Protein AF-A0A447UG72-F1 (afdb_monomer)

pLDDT: mean 77.56, std 22.1, range [30.23, 97.81]

Mean predicted aligned error: 10.87 Å

Organism: Citrobacter koseri (NCBI:txid545)

Radius of gyration: 20.1 Å; Cα contacts (8 Å, |Δi|>4): 163; chains: 1; bounding box: 49×30×61 Å

Solvent-accessible surface area (backbone atoms only — not comparable to full-atom values): 9195 Å² total; per-residue (Å²): 114,90,74,76,94,45,60,68,64,44,68,76,69,64,64,51,38,68,58,55,50,54,50,39,46,76,72,62,34,42,78,54,83,86,54,90,84,49,70,79,33,53,40,29,37,40,93,93,48,91,43,43,44,28,41,28,40,80,62,47,90,66,48,45,72,76,60,85,64,72,46,71,46,97,87,33,28,41,22,70,42,96,87,52,83,80,56,49,82,40,51,88,44,66,76,51,81,92,30,51,63,62,35,51,50,52,52,55,56,53,53,77,69,50,66,65,59,89,78,86,88,80,79,100,64,89,79,79,53,38,37,49,76,50,83,49,76,69,84,72,74,85,83,79,133

Secondary structure (DSSP, 8-state):
---SS-HHHHHHH---HHHHHHHHHHTT-EEPPPPGGGTT-EEEE-TTSSSEEEEE-TTSTTTGGG----EE-TTSEEESSTT-S--EE-GGGSS-GGGHHHHHHHHHHHHHT--SS----SSS-----PPEEEEE---------

Structure (mmCIF, N/CA/C/O backbone):
data_AF-A0A447UG72-F1
#
_entry.id   AF-A0A447UG72-F1
#
loop_
_atom_site.group_PDB
_atom_site.id
_atom_site.type_symbol
_atom_site.label_atom_id
_atom_site.label_alt_id
_atom_site.label_comp_id
_atom_site.label_asym_id
_atom_site.label_entity_id
_atom_site.label_seq_id
_atom_site.pdbx_PDB_ins_code
_atom_site.Cartn_x
_atom_site.Cartn_y
_atom_site.Cartn_z
_atom_site.occupancy
_atom_site.B_iso_or_equiv
_atom_site.auth_seq_id
_atom_site.auth_comp_id
_atom_site.auth_asym_id
_atom_site.auth_atom_id
_atom_site.pdbx_PDB_model_num
ATOM 1 N N . MET A 1 1 ? 10.649 -10.337 1.669 1.00 54.25 1 MET A N 1
ATOM 2 C CA . MET A 1 1 ? 10.543 -9.881 3.068 1.00 54.25 1 MET A CA 1
ATOM 3 C C . MET A 1 1 ? 11.274 -10.903 3.909 1.00 54.25 1 MET A C 1
ATOM 5 O O . MET A 1 1 ? 11.114 -12.080 3.617 1.00 54.25 1 MET A O 1
ATOM 9 N N . GLU A 1 2 ? 12.139 -10.491 4.829 1.00 56.62 2 GLU A N 1
ATOM 10 C CA . GLU A 1 2 ? 12.673 -11.434 5.815 1.00 56.62 2 GLU A CA 1
ATOM 11 C C . GLU A 1 2 ? 11.548 -11.728 6.806 1.00 56.62 2 GLU A C 1
ATOM 13 O O . GLU A 1 2 ? 10.944 -10.805 7.348 1.00 56.62 2 GLU A O 1
ATOM 18 N N . THR A 1 3 ? 11.187 -12.996 6.947 1.00 57.16 3 THR A N 1
ATOM 19 C CA . THR A 1 3 ? 10.139 -13.444 7.862 1.00 57.16 3 THR A CA 1
ATOM 20 C C . THR A 1 3 ? 10.793 -14.376 8.873 1.00 57.16 3 THR A C 1
ATOM 22 O O . THR A 1 3 ? 10.945 -15.563 8.598 1.00 57.16 3 THR A O 1
ATOM 25 N N . GLY A 1 4 ? 11.226 -13.836 10.012 1.00 64.25 4 GLY A N 1
ATOM 26 C CA . GLY A 1 4 ? 11.819 -14.631 11.093 1.00 64.25 4 GLY A CA 1
ATOM 27 C C . GLY A 1 4 ? 13.219 -15.174 10.779 1.00 64.25 4 GLY A C 1
ATOM 28 O O . GLY A 1 4 ? 14.041 -14.470 10.204 1.00 64.25 4 GLY A O 1
ATOM 29 N N . GLU A 1 5 ? 13.483 -16.427 11.160 1.00 54.31 5 GLU A N 1
ATOM 30 C CA . GLU A 1 5 ? 14.820 -17.048 11.293 1.00 54.31 5 GLU A CA 1
ATOM 31 C C . GLU A 1 5 ? 15.572 -17.357 9.977 1.00 54.31 5 GLU A C 1
ATOM 33 O O . GLU A 1 5 ? 16.500 -18.159 9.940 1.00 54.31 5 GLU A O 1
ATOM 38 N N . GLY A 1 6 ? 15.191 -16.727 8.867 1.00 65.31 6 GLY A N 1
ATOM 39 C CA . GLY A 1 6 ? 15.728 -17.002 7.531 1.00 65.31 6 GLY A CA 1
ATOM 40 C C . GLY A 1 6 ? 16.869 -16.087 7.080 1.00 65.31 6 GLY A C 1
ATOM 41 O O . GLY A 1 6 ? 17.056 -15.942 5.870 1.00 65.31 6 GLY A O 1
ATOM 42 N N . SER A 1 7 ? 17.589 -15.435 7.996 1.00 71.25 7 SER A N 1
ATOM 43 C CA . SER A 1 7 ? 18.544 -14.358 7.683 1.00 71.25 7 SER A CA 1
ATOM 44 C C . SER A 1 7 ? 19.659 -14.791 6.727 1.00 71.25 7 SER A C 1
ATOM 46 O O . SER A 1 7 ? 19.972 -14.091 5.763 1.00 71.25 7 SER A O 1
ATOM 48 N N . GLU A 1 8 ? 20.206 -15.989 6.915 1.00 75.44 8 GLU A N 1
ATOM 49 C CA . GLU A 1 8 ? 21.294 -16.512 6.087 1.00 75.44 8 GLU A CA 1
ATOM 50 C C . GLU A 1 8 ? 20.832 -16.850 4.657 1.00 75.44 8 GLU A C 1
ATOM 52 O O . GLU A 1 8 ? 21.473 -16.479 3.669 1.00 75.44 8 GLU A O 1
ATOM 57 N N . LEU A 1 9 ? 19.667 -17.492 4.528 1.00 73.50 9 LEU A N 1
ATOM 58 C CA . LEU A 1 9 ? 19.044 -17.794 3.235 1.00 73.50 9 LEU A CA 1
ATOM 59 C C . LEU A 1 9 ? 18.613 -16.507 2.521 1.00 73.50 9 LEU A C 1
ATOM 61 O O . LEU A 1 9 ? 18.744 -16.376 1.300 1.00 73.50 9 LEU A O 1
ATOM 65 N N . PHE A 1 10 ? 18.145 -15.518 3.283 1.00 70.31 10 PHE A N 1
ATOM 66 C CA . PHE A 1 10 ? 17.844 -14.193 2.771 1.00 70.31 10 PHE A CA 1
ATOM 67 C C . PHE A 1 10 ? 19.095 -13.545 2.185 1.00 70.31 10 PHE A C 1
ATOM 69 O O . PHE A 1 10 ? 19.025 -13.100 1.042 1.00 70.31 10 PHE A O 1
ATOM 76 N N . GLN A 1 11 ? 20.210 -13.513 2.920 1.00 74.00 11 GLN A N 1
ATOM 77 C CA . GLN A 1 11 ? 21.455 -12.881 2.477 1.00 74.00 11 GLN A CA 1
ATOM 78 C C . GLN A 1 11 ? 22.020 -13.542 1.218 1.00 74.00 11 GLN A C 1
ATOM 80 O O . GLN A 1 11 ? 22.436 -12.839 0.301 1.00 74.00 11 GLN A O 1
ATOM 85 N N . ARG A 1 12 ? 21.971 -14.878 1.126 1.00 78.38 12 ARG A N 1
ATOM 86 C CA . ARG A 1 12 ? 22.483 -15.602 -0.048 1.00 78.38 12 ARG A CA 1
ATOM 87 C C . ARG A 1 12 ? 21.652 -15.412 -1.316 1.00 78.38 12 ARG A C 1
ATOM 89 O O . ARG A 1 12 ? 22.214 -15.422 -2.406 1.00 78.38 12 ARG A O 1
ATOM 96 N N . HIS A 1 13 ? 20.333 -15.258 -1.202 1.00 81.81 13 HIS A N 1
ATOM 97 C CA . HIS A 1 13 ? 19.429 -15.311 -2.363 1.00 81.81 13 HIS A CA 1
ATOM 98 C C . HIS A 1 13 ? 18.613 -14.027 -2.586 1.00 81.81 13 HIS A C 1
ATOM 100 O O . HIS A 1 13 ? 17.6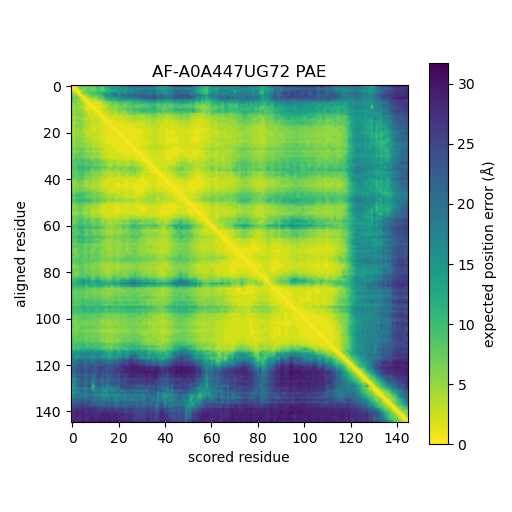95 -13.989 -3.407 1.00 81.81 13 HIS A O 1
ATOM 106 N N . HIS A 1 14 ? 18.882 -12.948 -1.846 1.00 81.94 14 HIS A N 1
ATOM 107 C CA . HIS A 1 14 ? 18.225 -11.659 -2.065 1.00 81.94 14 HIS A CA 1
ATOM 108 C C . HIS A 1 14 ? 18.786 -10.918 -3.272 1.00 81.94 14 HIS A C 1
ATOM 110 O O . HIS A 1 14 ? 19.944 -10.527 -3.287 1.00 81.94 14 HIS A O 1
ATOM 116 N N . ILE A 1 15 ? 17.898 -10.584 -4.210 1.00 84.69 15 ILE A N 1
ATOM 117 C CA . ILE A 1 15 ? 18.137 -9.545 -5.210 1.00 84.69 15 ILE A CA 1
ATOM 118 C C . ILE A 1 15 ? 17.245 -8.328 -4.927 1.00 84.69 15 ILE A C 1
ATOM 120 O O . ILE A 1 15 ? 16.027 -8.441 -4.749 1.00 84.69 15 ILE A O 1
ATOM 124 N N . SER A 1 16 ? 17.857 -7.144 -4.850 1.00 84.38 16 SER A N 1
ATOM 125 C CA . SER A 1 16 ? 17.131 -5.879 -4.710 1.00 84.38 16 SER A CA 1
ATOM 126 C C . SER A 1 16 ? 16.314 -5.570 -5.965 1.00 84.38 16 SER A C 1
ATOM 128 O O . SER A 1 16 ? 16.699 -5.887 -7.084 1.00 84.38 16 SER A O 1
ATOM 130 N N . GLY A 1 17 ? 15.190 -4.886 -5.796 1.00 87.00 17 GLY A N 1
ATOM 131 C CA . GLY A 1 17 ? 14.291 -4.556 -6.906 1.00 87.00 17 GLY A CA 1
ATOM 132 C C . GLY A 1 17 ? 14.812 -3.457 -7.778 1.00 87.00 17 GLY A C 1
ATOM 133 O O . GLY A 1 17 ? 14.505 -3.436 -8.958 1.00 87.00 17 GLY A O 1
ATOM 134 N N . VAL A 1 18 ? 15.696 -2.641 -7.217 1.00 88.25 18 VAL A N 1
ATOM 135 C CA . VAL A 1 18 ? 16.534 -1.727 -7.977 1.00 88.25 18 VAL A CA 1
ATOM 136 C C . VAL A 1 18 ? 17.380 -2.498 -8.991 1.00 88.25 18 VAL A C 1
ATOM 138 O O . VAL A 1 18 ? 17.382 -2.134 -10.156 1.00 88.25 18 VAL A O 1
ATOM 141 N N . VAL A 1 19 ? 17.999 -3.617 -8.593 1.00 91.56 19 VAL A N 1
ATOM 142 C CA . VAL A 1 19 ? 18.818 -4.435 -9.506 1.00 91.56 19 VAL A CA 1
ATOM 143 C C . VAL A 1 19 ? 17.962 -5.019 -10.630 1.00 91.56 19 VAL A C 1
ATOM 145 O O . VAL A 1 19 ? 18.339 -4.929 -11.793 1.00 91.56 19 VAL A O 1
ATOM 148 N N . LEU A 1 20 ? 16.783 -5.565 -10.307 1.00 93.56 20 LEU A N 1
ATOM 149 C CA . LEU A 1 20 ? 15.869 -6.104 -11.323 1.00 93.56 20 LEU A CA 1
ATOM 150 C C . LEU A 1 20 ? 15.321 -5.016 -12.251 1.00 93.56 20 LEU A C 1
ATOM 152 O O . LEU A 1 20 ? 15.251 -5.215 -13.457 1.00 93.56 20 LEU A O 1
ATOM 156 N N . ARG A 1 21 ? 14.962 -3.854 -11.706 1.00 93.81 21 ARG A N 1
ATOM 157 C CA . ARG A 1 21 ? 14.522 -2.694 -12.482 1.00 93.81 21 ARG A CA 1
ATOM 158 C C . ARG A 1 21 ? 15.599 -2.259 -13.472 1.00 93.81 21 ARG A C 1
ATOM 160 O O . ARG A 1 21 ? 15.301 -2.064 -14.644 1.00 93.81 21 ARG A O 1
ATOM 167 N N . ASP A 1 22 ? 16.834 -2.110 -13.006 1.00 95.06 22 ASP A N 1
ATOM 168 C CA . ASP A 1 22 ? 17.938 -1.631 -13.836 1.00 95.06 22 ASP A CA 1
ATOM 169 C C . ASP A 1 22 ? 18.300 -2.666 -14.921 1.00 95.06 22 ASP A C 1
ATOM 171 O O . ASP A 1 22 ? 18.625 -2.297 -16.049 1.00 95.06 22 ASP A O 1
ATOM 175 N N . GLU A 1 23 ? 18.160 -3.965 -14.624 1.00 95.94 23 GLU A N 1
ATOM 176 C CA . GLU A 1 23 ? 18.254 -5.048 -15.611 1.00 95.94 23 GLU A CA 1
ATOM 177 C C . GLU A 1 23 ? 17.177 -4.949 -16.695 1.00 95.94 23 GLU A C 1
ATOM 179 O O . GLU A 1 23 ? 17.505 -5.038 -17.878 1.00 95.94 23 GLU A O 1
ATOM 184 N N . LEU A 1 24 ? 15.912 -4.741 -16.313 1.00 96.06 24 LEU A N 1
ATOM 185 C CA . LEU A 1 24 ? 14.807 -4.583 -17.262 1.00 96.06 24 LEU A CA 1
ATOM 186 C C . LEU A 1 24 ? 15.071 -3.409 -18.209 1.00 96.06 24 LEU A C 1
ATOM 188 O O . LEU A 1 24 ? 15.014 -3.580 -19.427 1.00 96.06 24 LEU A O 1
ATOM 192 N N . LEU A 1 25 ? 15.441 -2.250 -17.657 1.00 96.62 25 LEU A N 1
ATOM 193 C CA . LEU A 1 25 ? 15.754 -1.054 -18.442 1.00 96.62 25 LEU A CA 1
ATOM 194 C C . LEU A 1 25 ? 16.896 -1.307 -19.436 1.00 96.62 25 LEU A C 1
ATOM 196 O O . LEU A 1 25 ? 16.785 -0.951 -20.606 1.00 96.62 25 LEU A O 1
ATOM 200 N N . ARG A 1 26 ? 17.975 -1.974 -19.006 1.00 97.44 26 ARG A N 1
ATOM 201 C CA . ARG A 1 26 ? 19.103 -2.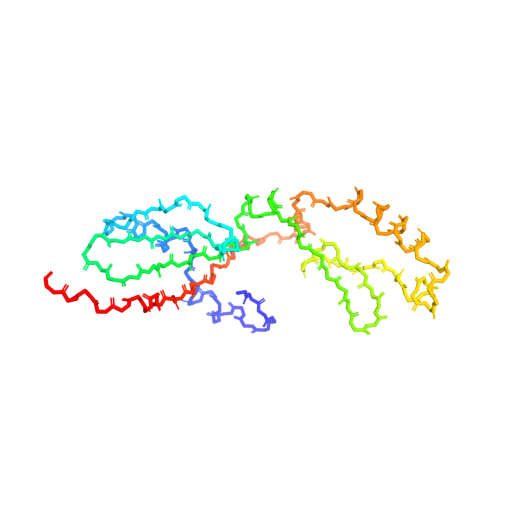300 -19.894 1.00 97.44 26 ARG A CA 1
ATOM 202 C C . ARG A 1 26 ? 18.712 -3.252 -21.023 1.00 97.44 26 ARG A C 1
ATOM 204 O O . ARG A 1 26 ? 19.299 -3.193 -22.097 1.00 97.44 26 ARG A O 1
ATOM 211 N N . ARG A 1 27 ? 17.742 -4.136 -20.782 1.00 96.38 27 ARG A N 1
ATOM 212 C CA . ARG A 1 27 ? 17.209 -5.070 -21.783 1.00 96.38 27 ARG A CA 1
ATOM 213 C C . ARG A 1 27 ? 16.146 -4.456 -22.696 1.00 96.38 27 ARG A C 1
ATOM 215 O O . ARG A 1 27 ? 15.543 -5.200 -23.452 1.00 96.38 27 ARG A O 1
ATOM 222 N N . GLY A 1 28 ? 15.908 -3.146 -22.629 1.00 96.62 28 GLY A N 1
ATOM 223 C CA . GLY A 1 28 ? 14.954 -2.459 -23.504 1.00 96.62 28 GLY A CA 1
ATOM 224 C C . GLY A 1 28 ? 13.516 -2.429 -22.985 1.00 96.62 28 GLY A C 1
ATOM 225 O O . GLY A 1 28 ? 12.623 -1.978 -23.699 1.00 96.62 28 GLY A O 1
ATOM 226 N N . TRP A 1 29 ? 13.261 -2.867 -21.746 1.00 97.81 29 TRP A N 1
ATOM 227 C CA . TRP A 1 29 ? 11.940 -2.699 -21.140 1.00 97.81 29 TRP A CA 1
ATOM 228 C C . TRP A 1 29 ? 11.713 -1.237 -20.769 1.00 97.81 29 TRP A C 1
ATOM 230 O O . TRP A 1 29 ? 12.601 -0.565 -20.242 1.00 97.81 29 TRP A O 1
ATOM 240 N N . VAL A 1 30 ? 10.492 -0.757 -20.982 1.00 96.75 30 VAL A N 1
ATOM 241 C CA . VAL A 1 30 ? 10.112 0.634 -20.734 1.00 96.75 30 VAL A CA 1
ATOM 242 C C . VAL A 1 30 ? 9.139 0.693 -19.570 1.00 96.75 30 VAL A C 1
ATOM 244 O O . VAL A 1 30 ? 8.180 -0.076 -19.500 1.00 96.75 30 VAL A O 1
ATOM 247 N N . ARG A 1 31 ? 9.388 1.620 -18.640 1.00 95.19 31 ARG A N 1
ATOM 248 C CA . ARG A 1 31 ? 8.482 1.87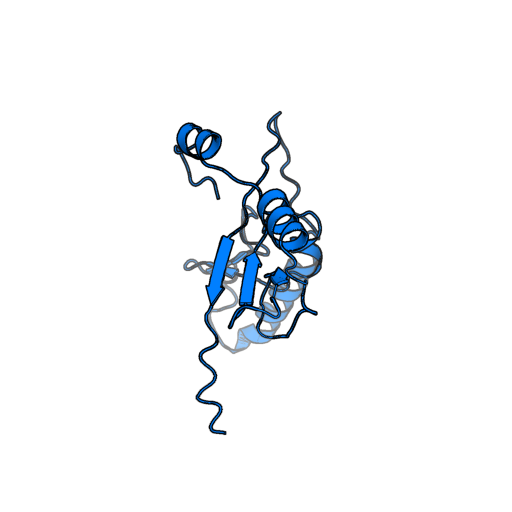2 -17.519 1.00 95.19 31 ARG A CA 1
ATOM 249 C C . ARG A 1 31 ? 7.207 2.545 -18.019 1.00 95.19 31 ARG A C 1
ATOM 251 O O . ARG A 1 31 ? 7.270 3.602 -18.642 1.00 95.19 31 ARG A O 1
ATOM 258 N N . GLN A 1 32 ? 6.071 1.967 -17.661 1.00 94.56 32 GLN A N 1
ATOM 259 C CA . GLN A 1 32 ? 4.752 2.493 -17.976 1.00 94.56 32 GLN A CA 1
ATOM 260 C C . GLN A 1 32 ? 4.304 3.576 -16.991 1.00 94.56 32 GLN A C 1
ATOM 262 O O . GLN A 1 32 ? 4.732 3.631 -15.830 1.00 94.56 32 GLN A O 1
ATOM 267 N N . ILE A 1 33 ? 3.404 4.442 -17.462 1.00 91.88 33 ILE A N 1
ATOM 268 C CA . ILE A 1 33 ? 2.677 5.370 -16.593 1.00 91.88 33 ILE A CA 1
ATOM 269 C C . ILE A 1 33 ? 1.706 4.552 -15.744 1.00 91.88 33 ILE A C 1
ATOM 271 O O . ILE A 1 33 ? 0.916 3.774 -16.274 1.00 91.88 33 ILE A O 1
ATOM 275 N N . ARG A 1 34 ? 1.761 4.766 -14.427 1.00 86.94 34 ARG A N 1
ATOM 276 C CA . ARG A 1 34 ? 0.946 4.041 -13.450 1.00 86.94 34 ARG A CA 1
ATOM 277 C C . ARG A 1 34 ? -0.545 4.208 -13.748 1.00 86.94 34 ARG A C 1
ATOM 279 O O . ARG A 1 34 ? -1.061 5.326 -13.719 1.00 86.94 34 ARG A O 1
ATOM 286 N N . GLN A 1 35 ? -1.227 3.090 -13.941 1.00 88.75 35 GLN A N 1
ATOM 287 C CA . GLN A 1 35 ? -2.673 2.989 -14.057 1.00 88.75 35 GLN A CA 1
ATOM 288 C C . GLN A 1 35 ? -3.317 2.722 -12.693 1.00 88.75 35 GLN A C 1
ATOM 290 O O . GLN A 1 35 ? -2.671 2.355 -11.706 1.00 88.75 35 GLN A O 1
ATOM 295 N N . ARG A 1 36 ? -4.639 2.897 -12.623 1.00 85.12 36 ARG A N 1
ATOM 296 C CA . ARG A 1 36 ? -5.416 2.684 -11.391 1.00 85.12 36 ARG A CA 1
ATOM 297 C C . ARG A 1 36 ? -5.354 1.232 -10.891 1.00 85.12 36 ARG A C 1
ATOM 299 O O . ARG A 1 36 ? -5.433 1.007 -9.684 1.00 85.12 36 ARG A O 1
ATOM 306 N N . SER A 1 37 ? -5.213 0.269 -11.800 1.00 86.88 37 SER A N 1
ATOM 307 C CA . SER A 1 37 ? -5.155 -1.174 -11.529 1.00 86.88 37 SER A CA 1
ATOM 308 C C . SER A 1 37 ? -3.811 -1.664 -10.986 1.00 86.88 37 SER A C 1
ATOM 310 O O . SER A 1 37 ? -3.764 -2.725 -10.374 1.00 86.88 37 SER A O 1
ATOM 312 N N . ASP A 1 38 ? -2.735 -0.893 -11.139 1.00 86.81 38 ASP A N 1
ATOM 313 C CA . ASP A 1 38 ? -1.361 -1.383 -10.921 1.00 86.81 38 ASP A CA 1
ATOM 314 C C . ASP A 1 38 ? -1.001 -1.552 -9.441 1.00 86.81 38 ASP A C 1
ATOM 316 O O . ASP A 1 38 ? 0.069 -2.050 -9.075 1.00 86.81 38 ASP A O 1
ATOM 320 N N . GLY A 1 39 ? -1.875 -1.085 -8.548 1.00 85.94 39 GLY A N 1
ATOM 321 C CA . GLY A 1 39 ? -1.587 -1.044 -7.126 1.00 85.94 39 GLY A CA 1
ATOM 322 C C . GLY A 1 39 ? -0.270 -0.292 -6.878 1.00 85.94 39 GLY A C 1
ATOM 323 O O . GLY A 1 39 ? -0.113 0.826 -7.376 1.00 85.94 39 GLY A O 1
ATOM 324 N N . PRO A 1 40 ? 0.657 -0.836 -6.071 1.00 87.12 40 PRO A N 1
ATOM 325 C CA . PRO A 1 40 ? 1.945 -0.206 -5.797 1.00 87.12 40 PRO A CA 1
ATOM 326 C C . PRO A 1 40 ? 3.075 -0.631 -6.757 1.00 87.12 40 PRO A C 1
ATOM 328 O O . PRO A 1 40 ? 4.235 -0.319 -6.488 1.00 87.12 40 PRO A O 1
ATOM 331 N N . ALA A 1 41 ? 2.781 -1.389 -7.817 1.00 91.19 41 ALA A N 1
ATOM 332 C CA . ALA A 1 41 ? 3.810 -1.877 -8.726 1.00 91.19 41 ALA A CA 1
ATOM 333 C C . ALA A 1 41 ? 4.365 -0.754 -9.618 1.00 91.19 41 ALA A C 1
ATOM 335 O O . ALA A 1 41 ? 3.646 0.149 -10.045 1.00 91.19 41 ALA A O 1
ATOM 336 N N . GLN A 1 42 ? 5.656 -0.832 -9.930 1.00 91.56 42 GLN A N 1
ATOM 337 C CA . GLN A 1 42 ? 6.226 -0.196 -11.112 1.00 91.56 42 GLN A CA 1
ATOM 338 C C . GLN A 1 42 ? 6.075 -1.181 -12.272 1.00 91.56 42 GLN A C 1
ATOM 340 O O . GLN A 1 42 ? 6.634 -2.276 -12.211 1.00 91.56 42 GLN A O 1
ATOM 345 N N . VAL A 1 43 ? 5.291 -0.810 -13.281 1.00 95.06 43 VAL A N 1
ATOM 346 C CA . VAL A 1 43 ? 4.954 -1.682 -14.411 1.00 95.06 43 VAL A CA 1
ATOM 347 C C . VAL A 1 43 ? 5.876 -1.394 -15.593 1.00 95.06 43 VAL A C 1
ATOM 349 O O . VAL A 1 43 ? 6.186 -0.235 -15.877 1.00 95.06 43 VAL A O 1
ATOM 352 N N . PHE A 1 44 ? 6.331 -2.452 -16.257 1.00 96.69 44 PHE A N 1
ATOM 353 C CA . PHE A 1 44 ? 7.214 -2.409 -17.416 1.00 96.69 44 PHE A CA 1
ATOM 354 C C . PHE A 1 44 ? 6.619 -3.218 -18.565 1.00 96.69 44 PHE A C 1
ATOM 356 O O . PHE A 1 44 ? 6.103 -4.311 -18.340 1.00 96.69 44 PHE A O 1
ATOM 363 N N . CYS A 1 45 ? 6.762 -2.719 -19.789 1.00 96.69 45 CYS A N 1
ATOM 364 C CA . CYS A 1 45 ? 6.427 -3.448 -21.012 1.00 96.69 45 CYS A CA 1
ATOM 365 C C . CYS A 1 45 ? 7.641 -3.519 -21.947 1.00 96.69 45 CYS A C 1
ATOM 367 O O . CYS A 1 45 ? 8.632 -2.808 -21.754 1.00 96.69 45 CYS A O 1
ATOM 369 N N . HIS A 1 46 ? 7.539 -4.325 -22.999 1.00 96.94 46 HIS A N 1
ATOM 370 C CA . HIS A 1 46 ? 8.558 -4.433 -24.035 1.00 96.94 46 HIS A CA 1
ATOM 371 C C . HIS A 1 46 ? 7.891 -4.595 -25.408 1.00 96.94 46 HIS A C 1
ATOM 373 O O . HIS A 1 46 ? 6.902 -5.318 -25.488 1.00 96.94 46 HIS A O 1
ATOM 379 N N . PRO A 1 47 ? 8.398 -3.965 -26.484 1.00 94.75 47 PRO A N 1
ATOM 380 C CA . PRO A 1 47 ? 7.788 -4.070 -27.814 1.00 94.75 47 PRO A CA 1
ATOM 381 C C . PRO A 1 47 ? 7.772 -5.506 -28.358 1.00 94.75 47 PRO A C 1
ATOM 383 O O . PRO A 1 47 ? 6.801 -5.910 -28.989 1.00 94.75 47 PRO A O 1
ATOM 386 N N . ASP A 1 48 ? 8.816 -6.283 -28.065 1.00 96.12 48 ASP A N 1
ATOM 387 C CA . ASP A 1 48 ? 8.971 -7.646 -28.596 1.00 96.12 48 ASP A CA 1
ATOM 388 C C . ASP A 1 48 ? 8.266 -8.737 -27.763 1.00 96.12 48 ASP A C 1
ATOM 390 O O . ASP A 1 48 ? 8.289 -9.906 -28.146 1.00 96.12 48 ASP A O 1
ATOM 394 N N . PHE A 1 49 ? 7.660 -8.400 -26.615 1.00 93.06 49 PHE A N 1
ATOM 395 C CA . PHE A 1 49 ? 7.036 -9.383 -25.720 1.00 93.06 49 PHE A CA 1
ATOM 396 C C . PHE A 1 49 ? 5.582 -9.029 -25.421 1.00 93.06 49 PHE A C 1
ATOM 398 O O . PHE A 1 49 ? 5.240 -7.879 -25.159 1.00 93.06 49 PHE A O 1
ATOM 405 N N . ALA A 1 50 ? 4.724 -10.046 -25.391 1.00 91.81 50 ALA A N 1
ATOM 406 C CA . ALA A 1 50 ? 3.366 -9.888 -24.898 1.00 91.81 50 ALA A CA 1
ATOM 407 C C . ALA A 1 50 ? 3.356 -9.849 -23.360 1.00 91.81 50 ALA A C 1
ATOM 409 O O . ALA A 1 50 ? 3.956 -10.704 -22.706 1.00 91.81 50 ALA A O 1
ATOM 410 N N . GLY A 1 51 ? 2.621 -8.892 -22.792 1.00 90.25 51 GLY A N 1
ATOM 411 C CA . GLY A 1 51 ? 2.403 -8.772 -21.350 1.00 90.25 51 GLY A CA 1
ATOM 412 C C . GLY A 1 51 ? 3.292 -7.741 -20.655 1.00 90.25 51 GLY A C 1
ATOM 413 O O . GLY A 1 51 ? 4.001 -6.955 -21.284 1.00 90.25 51 GLY A O 1
ATOM 414 N N . GLU A 1 52 ? 3.207 -7.731 -19.325 1.00 94.69 52 GLU A N 1
ATOM 415 C CA . GLU A 1 52 ? 3.824 -6.715 -18.476 1.00 94.69 52 GLU A CA 1
ATOM 416 C C . GLU A 1 52 ? 4.518 -7.341 -17.263 1.00 94.69 52 GLU A C 1
ATOM 418 O O . GLU A 1 52 ? 4.126 -8.394 -16.751 1.00 94.69 52 GLU A O 1
ATOM 423 N N . ILE A 1 53 ? 5.547 -6.656 -16.765 1.00 94.88 53 ILE A N 1
ATOM 424 C CA . ILE A 1 53 ? 6.243 -7.016 -15.528 1.00 94.88 53 ILE A CA 1
ATOM 425 C C . ILE A 1 53 ? 5.962 -5.952 -14.473 1.00 94.88 53 ILE A C 1
ATOM 427 O O . ILE A 1 53 ? 6.331 -4.791 -14.640 1.00 94.88 53 ILE A O 1
ATOM 431 N N . GLY A 1 54 ? 5.356 -6.356 -13.354 1.00 93.81 54 GLY A N 1
ATOM 432 C CA . GLY A 1 54 ? 5.125 -5.494 -12.198 1.00 93.81 54 GLY A CA 1
ATOM 433 C C . GLY A 1 54 ? 6.154 -5.726 -11.091 1.00 93.81 54 GLY A C 1
ATOM 434 O O . GLY A 1 54 ? 6.217 -6.811 -10.510 1.00 93.81 54 GLY A O 1
ATOM 435 N N . LEU A 1 55 ? 6.929 -4.694 -10.745 1.00 93.06 55 LEU A N 1
ATOM 436 C CA . LEU A 1 55 ? 7.852 -4.699 -9.605 1.00 93.06 55 LEU A CA 1
ATOM 437 C C . LEU A 1 55 ? 7.252 -3.946 -8.410 1.00 93.06 55 LEU A C 1
ATOM 439 O O . LEU A 1 55 ? 7.132 -2.724 -8.432 1.00 93.06 55 LEU A O 1
ATOM 443 N N . ILE A 1 56 ? 6.921 -4.649 -7.328 1.00 89.69 56 ILE A N 1
ATOM 444 C CA . ILE A 1 56 ? 6.409 -4.052 -6.084 1.00 89.69 56 ILE A CA 1
ATOM 445 C C . ILE A 1 56 ? 7.563 -3.891 -5.101 1.00 89.69 56 ILE A C 1
ATOM 447 O O . ILE A 1 56 ? 7.977 -4.888 -4.534 1.00 89.69 56 ILE A O 1
ATOM 451 N N . MET A 1 57 ? 8.063 -2.677 -4.852 1.00 86.50 57 MET A N 1
ATOM 452 C CA . MET A 1 57 ? 9.231 -2.409 -3.987 1.00 86.50 57 MET A CA 1
ATOM 453 C C . MET A 1 57 ? 8.843 -1.740 -2.650 1.00 86.50 57 MET A C 1
ATOM 455 O O . MET A 1 57 ? 8.982 -0.526 -2.516 1.00 86.50 57 MET A O 1
ATOM 459 N N . PRO A 1 58 ? 8.387 -2.497 -1.630 1.00 76.81 58 PRO A N 1
ATOM 460 C CA . PRO A 1 58 ? 7.806 -1.947 -0.397 1.00 76.81 58 PRO A CA 1
ATOM 461 C C . PRO A 1 58 ? 8.758 -1.140 0.497 1.00 76.81 58 PRO A C 1
ATOM 463 O O . PRO A 1 58 ? 8.303 -0.500 1.440 1.00 76.81 58 PRO A O 1
ATOM 466 N N . TYR A 1 59 ? 10.059 -1.151 0.208 1.00 73.06 59 TYR A N 1
ATOM 467 C CA . TYR A 1 59 ? 11.092 -0.477 1.002 1.00 73.06 59 TYR A CA 1
ATOM 468 C C . TYR A 1 59 ? 11.784 0.663 0.251 1.00 73.06 59 TYR A C 1
ATOM 470 O O . TYR A 1 59 ? 12.751 1.244 0.744 1.00 73.06 59 TYR A O 1
ATOM 478 N N . GLU A 1 60 ? 11.304 1.004 -0.946 1.00 74.50 60 GLU A N 1
ATOM 479 C CA . GLU A 1 60 ? 11.722 2.232 -1.609 1.00 74.50 60 GLU A CA 1
ATOM 480 C C . GLU A 1 60 ? 11.232 3.440 -0.794 1.00 74.50 60 GLU A C 1
ATOM 482 O O . GLU A 1 60 ? 10.098 3.460 -0.312 1.00 74.50 60 GLU A O 1
ATOM 487 N N . LYS A 1 61 ? 12.070 4.477 -0.662 1.00 68.56 61 LYS A N 1
ATOM 488 C CA . LYS A 1 61 ? 11.753 5.682 0.130 1.00 68.56 61 LYS A CA 1
ATOM 489 C C . LYS A 1 61 ? 10.421 6.335 -0.267 1.00 68.56 61 LYS A C 1
ATOM 491 O O . LYS A 1 61 ? 9.762 6.944 0.566 1.00 68.56 61 LYS A O 1
ATOM 496 N N . THR A 1 62 ? 10.024 6.199 -1.528 1.00 72.94 62 THR A N 1
ATOM 497 C CA . THR A 1 62 ? 8.821 6.804 -2.111 1.00 72.94 62 THR A CA 1
ATOM 498 C C . THR A 1 62 ? 7.580 5.912 -2.022 1.00 72.94 62 THR A C 1
ATOM 500 O O . THR A 1 62 ? 6.477 6.396 -2.269 1.00 72.94 62 THR A O 1
ATOM 503 N N . PHE A 1 63 ? 7.714 4.638 -1.626 1.00 78.69 63 PHE A N 1
ATOM 504 C CA . PHE A 1 63 ? 6.594 3.690 -1.577 1.00 78.69 63 PHE A CA 1
ATOM 505 C C . PHE A 1 63 ? 5.468 4.181 -0.658 1.00 78.69 63 PHE A C 1
ATOM 507 O O . PHE A 1 63 ? 4.290 4.153 -1.021 1.00 78.69 63 PHE A O 1
ATOM 514 N N . CYS A 1 64 ? 5.832 4.683 0.526 1.00 80.69 64 CYS A N 1
ATOM 515 C CA . CYS A 1 64 ? 4.864 5.139 1.522 1.00 80.69 64 CYS A CA 1
ATOM 516 C C . CYS A 1 64 ? 4.191 6.470 1.146 1.00 80.69 64 CYS A C 1
ATOM 518 O O . CYS A 1 64 ? 3.067 6.709 1.581 1.00 80.69 64 CYS A O 1
ATOM 520 N N . ALA A 1 65 ? 4.811 7.293 0.290 1.00 80.12 65 ALA A N 1
ATOM 521 C CA . ALA A 1 65 ? 4.324 8.636 -0.041 1.00 80.12 65 ALA A CA 1
ATOM 522 C C . ALA A 1 65 ? 2.943 8.638 -0.720 1.00 80.12 65 ALA A C 1
ATOM 524 O O . ALA A 1 65 ? 2.183 9.587 -0.569 1.00 80.12 65 ALA A O 1
ATOM 525 N N . SER A 1 66 ? 2.599 7.562 -1.439 1.00 78.44 66 SER A N 1
ATOM 526 C CA . SER A 1 66 ? 1.274 7.384 -2.056 1.00 78.44 66 SER A CA 1
ATOM 527 C C . SER A 1 66 ? 0.425 6.297 -1.380 1.00 78.44 66 SER A C 1
ATOM 529 O O . SER A 1 66 ? -0.572 5.843 -1.942 1.00 78.44 66 SER A O 1
ATOM 531 N N . CYS A 1 67 ? 0.814 5.839 -0.184 1.00 84.12 67 CYS A N 1
ATOM 532 C CA . CYS A 1 67 ? 0.131 4.747 0.502 1.00 84.12 67 CYS A CA 1
ATOM 533 C C . CYS A 1 67 ? -1.185 5.213 1.142 1.00 84.12 67 CYS A C 1
ATOM 535 O O . CYS A 1 67 ? -1.201 5.921 2.147 1.00 84.12 67 CYS A O 1
ATOM 537 N N . ASN A 1 68 ? -2.298 4.715 0.610 1.00 85.75 68 ASN A N 1
ATOM 538 C CA . ASN A 1 68 ? -3.657 4.965 1.096 1.00 85.75 68 ASN A CA 1
ATOM 539 C C . ASN A 1 68 ? -4.283 3.745 1.799 1.00 85.75 68 ASN A C 1
ATOM 541 O O . ASN A 1 68 ? -5.499 3.667 1.950 1.00 85.75 68 ASN A O 1
ATOM 545 N N . ARG A 1 69 ? -3.466 2.768 2.216 1.00 88.19 69 ARG A N 1
ATOM 546 C CA . ARG A 1 69 ? -3.946 1.536 2.858 1.00 88.19 69 ARG A CA 1
ATOM 547 C C . ARG A 1 69 ? -4.005 1.685 4.376 1.00 88.19 69 ARG A C 1
ATOM 549 O O . ARG A 1 6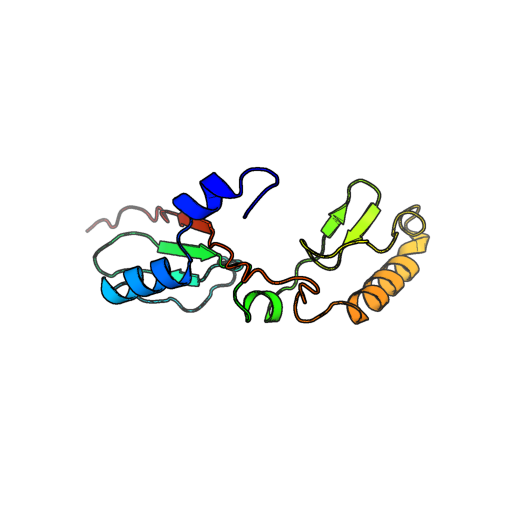9 ? -3.069 2.201 4.990 1.00 88.19 69 ARG A O 1
ATOM 556 N N . LEU A 1 70 ? -5.091 1.184 4.954 1.00 91.31 70 LEU A N 1
ATOM 557 C CA . LEU A 1 70 ? -5.302 0.965 6.386 1.00 91.31 70 LEU A CA 1
ATOM 558 C C . LEU A 1 70 ? -5.688 -0.502 6.583 1.00 91.31 70 LEU A C 1
ATOM 560 O O . LEU A 1 70 ? -6.232 -1.122 5.667 1.00 91.31 70 LEU A O 1
ATOM 564 N N . ARG A 1 71 ? -5.405 -1.066 7.758 1.00 92.69 71 ARG A N 1
ATOM 565 C CA . ARG A 1 71 ? -5.775 -2.448 8.086 1.00 92.69 71 ARG A CA 1
ATOM 566 C C . ARG A 1 71 ? -6.506 -2.485 9.415 1.00 92.69 71 ARG A C 1
ATOM 568 O O . ARG A 1 71 ? -6.052 -1.864 10.366 1.00 92.69 71 ARG A O 1
ATOM 575 N N . VAL A 1 72 ? -7.573 -3.267 9.501 1.00 94.12 72 VAL A N 1
ATOM 576 C CA . VAL A 1 72 ? -8.183 -3.643 10.781 1.00 94.12 72 VAL A CA 1
ATOM 577 C C . VAL A 1 72 ? -7.795 -5.089 11.074 1.00 94.12 72 VAL A C 1
ATOM 579 O O . VAL A 1 72 ? -7.899 -5.946 10.198 1.00 94.12 72 VAL A O 1
ATOM 582 N N . SER A 1 73 ? -7.253 -5.354 12.260 1.00 93.06 73 SER A N 1
ATOM 583 C CA . SER A 1 73 ? -6.948 -6.721 12.697 1.00 93.06 73 SER A CA 1
ATOM 584 C C . SER A 1 73 ? -8.212 -7.464 13.130 1.00 93.06 73 SER A C 1
ATOM 586 O O . SER A 1 73 ? -9.229 -6.850 13.441 1.00 93.06 73 SER A O 1
ATOM 588 N N . SER A 1 74 ? -8.136 -8.794 13.217 1.00 93.06 74 SER A N 1
ATOM 589 C CA . SER A 1 74 ? -9.250 -9.644 13.668 1.00 93.06 74 SER A CA 1
ATOM 590 C C . SER A 1 74 ? -9.743 -9.326 15.085 1.00 93.06 74 SER A C 1
ATOM 592 O O . SER A 1 74 ? -10.895 -9.595 15.408 1.00 93.06 74 SER A O 1
ATOM 594 N N . ILE A 1 75 ? -8.897 -8.728 15.928 1.00 92.62 75 ILE A N 1
ATOM 595 C CA . ILE A 1 75 ? -9.268 -8.295 17.281 1.00 92.62 75 ILE A CA 1
ATOM 596 C C . ILE A 1 75 ? -9.887 -6.888 17.325 1.00 92.62 75 ILE A C 1
ATOM 598 O O . ILE A 1 75 ? -10.328 -6.463 18.389 1.00 92.62 75 ILE A O 1
ATOM 602 N N . GLY A 1 76 ? -9.974 -6.188 16.187 1.00 94.19 76 GLY A N 1
ATOM 603 C CA . GLY A 1 76 ? -10.614 -4.874 16.078 1.00 94.19 76 GLY A CA 1
ATOM 604 C C . GLY A 1 76 ? -9.672 -3.683 16.264 1.00 94.19 76 GLY A C 1
ATOM 605 O O . GLY A 1 76 ? -10.129 -2.611 16.652 1.00 94.19 76 GLY A O 1
ATOM 606 N N . LYS A 1 77 ? -8.368 -3.842 15.991 1.00 94.50 77 LYS A N 1
ATOM 607 C CA . LYS A 1 77 ? -7.406 -2.725 16.026 1.00 94.50 77 LYS A CA 1
ATOM 608 C C . LYS A 1 77 ? -7.158 -2.143 14.643 1.00 94.50 77 LYS A C 1
ATOM 610 O O . LYS A 1 77 ? -6.843 -2.888 13.715 1.00 94.50 7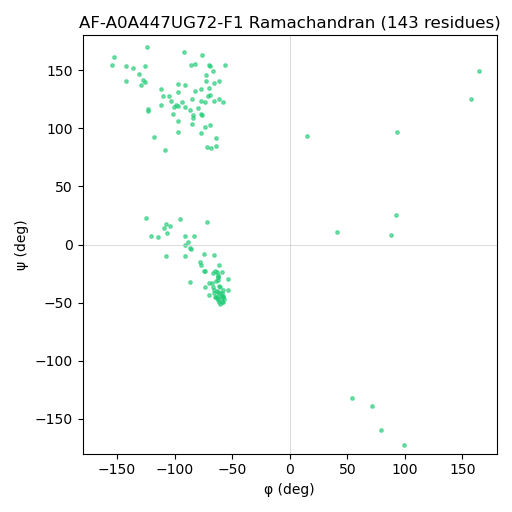7 LYS A O 1
ATOM 615 N N . LEU A 1 78 ? -7.237 -0.820 14.524 1.00 95.31 78 LEU A N 1
ATOM 616 C CA . LEU A 1 78 ? -6.845 -0.057 13.343 1.00 95.31 78 LEU A CA 1
ATOM 617 C C . LEU A 1 78 ? -5.327 0.128 13.307 1.00 95.31 78 LEU A C 1
ATOM 619 O O . LEU A 1 78 ? -4.742 0.795 14.158 1.00 95.31 78 LEU A O 1
ATOM 623 N N . HIS A 1 79 ? -4.702 -0.413 12.272 1.00 93.00 79 HIS A N 1
ATOM 624 C CA . HIS A 1 79 ? -3.294 -0.239 11.955 1.00 93.00 79 HIS A CA 1
ATOM 625 C C . HIS A 1 79 ? -3.151 0.751 10.799 1.00 93.00 79 HIS A C 1
ATOM 627 O O . HIS A 1 79 ? -3.679 0.544 9.699 1.00 93.00 79 HIS A O 1
ATOM 633 N N . LEU A 1 80 ? -2.387 1.816 11.038 1.00 90.94 80 LEU A N 1
ATOM 634 C CA . LEU A 1 80 ? -2.132 2.860 10.043 1.00 90.94 80 LEU A CA 1
ATOM 635 C C . LEU A 1 80 ? -1.092 2.441 8.999 1.00 90.94 80 LEU A C 1
ATOM 637 O O . LEU A 1 80 ? -1.000 3.068 7.939 1.00 90.94 80 LEU A O 1
ATOM 641 N N . CYS A 1 81 ? -0.334 1.376 9.275 1.00 86.25 81 CYS A N 1
ATOM 642 C CA . CYS A 1 81 ? 0.514 0.723 8.295 1.00 86.25 81 CYS A CA 1
ATOM 643 C C . CYS A 1 81 ? 0.753 -0.760 8.597 1.00 86.25 81 CYS A C 1
ATOM 645 O O . CYS A 1 81 ? 0.597 -1.215 9.725 1.00 86.25 81 CYS A O 1
ATOM 647 N N . LEU A 1 82 ? 1.176 -1.489 7.564 1.00 84.69 82 LEU A N 1
ATOM 648 C CA . LEU A 1 82 ? 1.533 -2.901 7.590 1.00 84.69 82 LEU A CA 1
ATOM 649 C C . LEU A 1 82 ? 2.691 -3.224 8.547 1.00 84.69 82 LEU A C 1
ATOM 651 O O . LEU A 1 82 ? 2.662 -4.279 9.168 1.00 84.69 82 LEU A O 1
ATOM 655 N N . PHE A 1 83 ? 3.682 -2.332 8.656 1.00 77.81 83 PHE A N 1
ATOM 656 C CA . PHE A 1 83 ? 4.881 -2.515 9.492 1.00 77.81 83 PHE A CA 1
ATOM 657 C C . PHE A 1 83 ? 4.872 -1.651 10.757 1.00 77.81 83 PHE A C 1
ATOM 659 O O . PHE A 1 83 ? 5.910 -1.463 11.382 1.00 77.81 83 PHE A O 1
ATOM 666 N N . GLY A 1 84 ? 3.746 -1.008 11.066 1.00 73.81 84 GLY A N 1
ATOM 667 C CA . GLY A 1 84 ? 3.627 -0.218 12.284 1.00 73.81 84 GLY A CA 1
ATOM 668 C C . GLY A 1 84 ? 3.302 -1.127 13.457 1.00 73.81 84 GLY A C 1
ATOM 669 O O . GLY A 1 84 ? 2.371 -1.927 13.361 1.00 73.81 84 GLY A O 1
ATOM 670 N N . ASP A 1 85 ? 4.029 -0.963 14.556 1.00 71.69 85 ASP A N 1
ATOM 671 C CA . ASP A 1 85 ? 3.648 -1.570 15.824 1.00 71.69 85 ASP A CA 1
ATOM 672 C C . ASP A 1 85 ? 2.399 -0.886 16.401 1.00 71.69 85 ASP A C 1
ATOM 674 O O . ASP A 1 85 ? 2.104 0.280 16.119 1.00 71.69 85 ASP A O 1
ATOM 678 N N . GLY A 1 86 ? 1.656 -1.624 17.226 1.00 76.06 86 GLY A N 1
ATOM 679 C CA . GLY A 1 86 ? 0.459 -1.124 17.903 1.00 76.06 86 GLY A CA 1
ATOM 680 C C . GLY A 1 86 ? -0.792 -1.093 17.022 1.00 76.06 86 GLY A C 1
ATOM 681 O O . GLY A 1 86 ? -0.896 -1.820 16.039 1.00 76.06 86 GLY A O 1
ATOM 682 N N . GLY A 1 87 ? -1.778 -0.289 17.418 1.00 86.75 87 GLY A N 1
ATOM 683 C CA . GLY A 1 87 ? -3.044 -0.099 16.710 1.00 86.75 87 GLY A CA 1
ATOM 684 C C . GLY A 1 87 ? -4.082 0.577 17.605 1.00 86.75 87 GLY A C 1
ATOM 685 O O . GLY A 1 87 ? -4.044 0.405 18.821 1.00 86.75 87 GLY A O 1
ATOM 686 N N . VAL A 1 88 ? -4.986 1.351 17.007 1.00 93.94 88 VAL A N 1
ATOM 687 C CA . VAL A 1 88 ? -6.062 2.048 17.729 1.00 93.94 88 VAL A CA 1
ATOM 688 C C . VAL A 1 88 ? -7.235 1.092 17.907 1.00 93.94 88 VAL A C 1
ATOM 690 O O . VAL A 1 88 ? -7.714 0.526 16.924 1.00 93.94 88 VAL A O 1
ATOM 693 N N . ASP A 1 89 ? -7.696 0.896 19.140 1.00 95.88 89 ASP A N 1
ATOM 694 C CA . ASP A 1 89 ? -8.867 0.063 19.408 1.00 95.88 89 ASP A CA 1
ATOM 695 C C . ASP A 1 89 ? -10.128 0.701 18.805 1.00 95.88 89 ASP A C 1
ATOM 697 O O . ASP A 1 89 ? -10.465 1.858 19.072 1.00 95.88 89 ASP A O 1
ATOM 701 N N . LEU A 1 90 ? -10.807 -0.061 17.944 1.00 96.69 90 LEU A N 1
ATOM 702 C CA . LEU A 1 90 ? -12.091 0.321 17.354 1.00 96.69 90 LEU A CA 1
ATOM 703 C C . LEU A 1 90 ? -13.257 -0.477 17.938 1.00 96.69 90 LEU A C 1
ATOM 705 O O . LEU A 1 90 ? -14.407 -0.178 17.637 1.00 96.69 90 LEU A O 1
ATOM 709 N N . ARG A 1 91 ? -12.984 -1.521 18.728 1.00 95.12 91 ARG A N 1
ATOM 710 C CA . ARG A 1 91 ? -14.002 -2.501 19.119 1.00 95.12 91 ARG A CA 1
ATOM 711 C C . ARG A 1 91 ? -15.154 -1.861 19.894 1.00 95.12 91 ARG A C 1
ATOM 713 O O . ARG A 1 91 ? -16.300 -2.178 19.611 1.00 95.12 91 ARG A O 1
ATOM 720 N N . ASP A 1 92 ? -14.868 -0.944 20.812 1.00 95.50 92 ASP A N 1
ATOM 721 C CA . ASP A 1 92 ? -15.864 -0.225 21.619 1.00 95.50 92 ASP A CA 1
ATOM 722 C C . ASP A 1 92 ? -16.763 0.721 20.804 1.00 95.50 92 ASP A C 1
ATOM 724 O O . ASP A 1 92 ? -17.890 0.979 21.218 1.00 95.50 92 ASP A O 1
ATOM 728 N N . VAL A 1 93 ? -16.298 1.189 19.639 1.00 96.00 93 VAL A N 1
ATOM 729 C CA . VAL A 1 93 ? -17.043 2.068 18.712 1.00 96.00 93 VAL A CA 1
ATOM 730 C C . VAL A 1 93 ? -17.578 1.326 17.477 1.00 96.00 93 VAL A C 1
ATOM 732 O O . VAL A 1 93 ? -17.919 1.945 16.472 1.00 96.00 93 VAL A O 1
ATOM 735 N N . LEU A 1 94 ? -17.613 -0.007 17.539 1.00 94.38 94 LEU A N 1
ATOM 736 C CA . LEU A 1 94 ? -18.137 -0.912 16.507 1.00 94.38 94 LEU A CA 1
ATOM 737 C C . LEU A 1 94 ? -19.221 -1.850 17.071 1.00 94.38 94 LEU A C 1
ATOM 739 O O . LEU A 1 94 ? -19.419 -2.945 16.549 1.00 94.38 94 LEU A O 1
ATOM 743 N N . GLN A 1 95 ? -19.867 -1.472 18.176 1.00 95.81 95 GLN A N 1
ATOM 744 C CA . GLN A 1 95 ? -20.884 -2.302 18.826 1.00 95.81 95 GLN A CA 1
ATOM 745 C C . GLN A 1 95 ? -22.282 -2.091 18.230 1.00 95.81 95 GLN A C 1
ATOM 747 O O . GLN A 1 95 ? -23.058 -3.041 18.202 1.00 95.81 95 GLN A O 1
ATOM 752 N N . ASP A 1 96 ? -22.597 -0.881 17.756 1.00 96.00 96 ASP A N 1
ATOM 753 C CA . ASP A 1 96 ? -23.923 -0.521 17.235 1.00 96.00 96 ASP A CA 1
ATOM 754 C C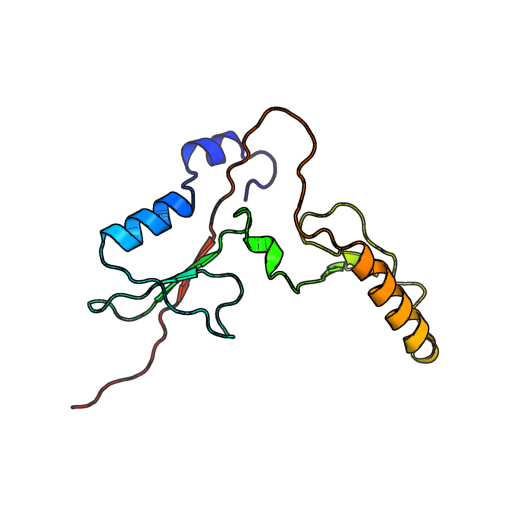 . ASP A 1 96 ? -23.853 0.638 16.216 1.00 96.00 96 ASP A C 1
ATOM 756 O O . ASP A 1 96 ? -22.944 1.473 16.271 1.00 96.00 96 ASP A O 1
ATOM 760 N N . ASP A 1 97 ? -24.831 0.720 15.308 1.00 96.19 97 ASP A N 1
ATOM 761 C CA . ASP A 1 97 ? -24.893 1.728 14.237 1.00 96.19 97 ASP A CA 1
ATOM 762 C C . ASP A 1 97 ? -24.995 3.173 14.758 1.00 96.19 97 ASP A C 1
ATOM 764 O O . ASP A 1 97 ? -24.515 4.106 14.109 1.00 96.19 97 ASP A O 1
ATOM 768 N N . THR A 1 98 ? -25.537 3.387 15.961 1.00 97.50 98 THR A N 1
ATOM 769 C CA . THR A 1 98 ? -25.579 4.714 16.607 1.00 97.50 98 THR A CA 1
ATOM 770 C C . THR A 1 98 ? -24.188 5.298 16.883 1.00 97.50 98 THR A C 1
ATOM 772 O O . THR A 1 98 ? -24.045 6.508 17.060 1.00 97.50 98 THR A O 1
ATOM 775 N N . GLN A 1 99 ? -23.137 4.471 16.877 1.00 97.62 99 GLN A N 1
ATOM 776 C CA . GLN A 1 99 ? -21.753 4.877 17.135 1.00 97.62 99 GLN A CA 1
ATOM 777 C C . GLN A 1 99 ? -21.000 5.323 15.873 1.00 97.62 99 GLN A C 1
ATOM 779 O O . GLN A 1 99 ? -19.813 5.653 15.947 1.00 97.62 99 GLN A O 1
ATOM 784 N N . GLN A 1 100 ? -21.660 5.350 14.711 1.00 97.31 100 GLN A N 1
ATOM 785 C CA . GLN A 1 100 ? -21.018 5.616 13.424 1.00 97.31 100 GLN A CA 1
ATOM 786 C C . GLN A 1 100 ? -20.197 6.918 13.412 1.00 97.31 100 GLN A C 1
ATOM 788 O O . GLN A 1 100 ? -19.104 6.958 12.842 1.00 97.31 100 GLN A O 1
ATOM 793 N N . ASP A 1 101 ? -20.684 7.981 14.050 1.00 97.75 101 ASP A N 1
ATOM 794 C CA . ASP A 1 101 ? -19.958 9.253 14.093 1.00 97.75 101 ASP A CA 1
ATOM 795 C C . ASP A 1 101 ? -18.744 9.202 15.029 1.00 97.75 101 ASP A C 1
ATOM 797 O O . ASP A 1 101 ? -17.678 9.710 14.674 1.00 97.75 101 ASP A O 1
ATOM 801 N N . ALA A 1 102 ? -18.841 8.489 16.155 1.00 97.25 102 ALA A N 1
ATOM 802 C CA . ALA A 1 102 ? -17.701 8.238 17.038 1.00 97.25 102 ALA A CA 1
ATOM 803 C C . ALA A 1 102 ? -16.606 7.422 16.327 1.00 97.25 102 ALA A C 1
ATOM 805 O O . ALA A 1 102 ? -15.417 7.733 16.446 1.00 97.25 102 ALA A O 1
ATOM 806 N N . LEU A 1 103 ? -16.997 6.424 15.527 1.00 97.12 103 LEU A N 1
ATOM 807 C CA . LEU A 1 103 ? -16.079 5.649 14.692 1.00 97.12 103 LEU A CA 1
ATOM 808 C C . LEU A 1 103 ? -15.364 6.535 13.663 1.00 97.12 103 LEU A C 1
ATOM 810 O O . LEU A 1 103 ? -14.136 6.488 13.563 1.00 97.12 103 LEU A O 1
ATOM 814 N N . LYS A 1 104 ? -16.109 7.363 12.912 1.00 97.19 104 LYS A N 1
ATOM 815 C CA . LYS A 1 104 ? -15.530 8.297 11.927 1.00 97.19 104 LYS A CA 1
ATOM 816 C C . LYS A 1 104 ? -14.525 9.236 12.587 1.00 97.19 104 LYS A C 1
ATOM 818 O O . LYS A 1 104 ? -13.420 9.391 12.069 1.00 97.19 104 LYS A O 1
ATOM 823 N N . MET A 1 105 ? -14.887 9.821 13.731 1.00 97.19 105 MET A N 1
ATOM 824 C CA . MET A 1 105 ? -14.004 10.709 14.488 1.00 97.19 105 MET A CA 1
ATOM 825 C C . MET A 1 105 ? -12.720 9.998 14.911 1.00 97.19 105 MET A C 1
ATOM 827 O O . MET A 1 105 ? -11.634 10.529 14.694 1.00 97.19 105 MET A O 1
ATOM 831 N N . ARG A 1 106 ? -12.819 8.775 15.445 1.00 96.38 106 ARG A N 1
ATOM 832 C CA . ARG A 1 106 ? -11.644 8.015 15.887 1.00 96.38 106 ARG A CA 1
ATOM 833 C C . ARG A 1 106 ? -10.723 7.628 14.730 1.00 96.38 106 ARG A C 1
ATOM 835 O O . ARG A 1 106 ? -9.506 7.700 14.870 1.00 96.38 106 ARG A O 1
ATOM 842 N N . ILE A 1 107 ? -11.279 7.251 13.577 1.00 95.31 107 ILE A N 1
ATOM 843 C CA . ILE A 1 107 ? -10.483 6.972 12.372 1.00 95.31 107 ILE A CA 1
ATOM 844 C C . ILE A 1 107 ? -9.795 8.251 11.876 1.00 95.31 107 ILE A C 1
ATOM 846 O O . ILE A 1 107 ? -8.608 8.210 11.549 1.00 95.31 107 ILE A O 1
ATOM 850 N N . ALA A 1 108 ? -10.512 9.377 11.826 1.00 95.31 108 ALA A N 1
ATOM 851 C CA . ALA A 1 108 ? -9.962 10.658 11.386 1.00 95.31 108 ALA A CA 1
ATOM 852 C C . ALA A 1 108 ? -8.824 11.139 12.301 1.00 95.31 108 ALA A C 1
ATOM 854 O O . ALA A 1 108 ? -7.769 11.527 11.803 1.00 95.31 108 ALA A O 1
ATOM 855 N N . ASP A 1 109 ? -9.001 11.037 1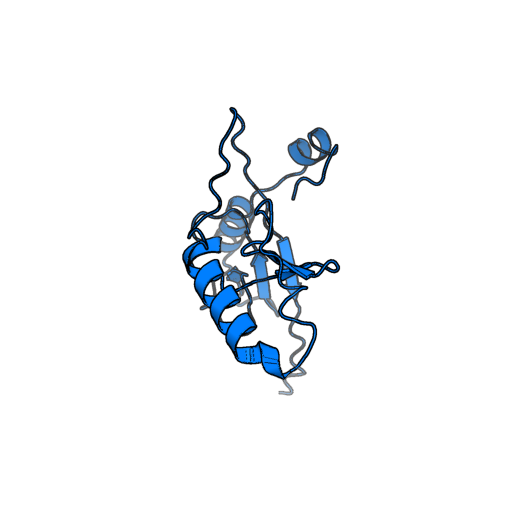3.618 1.00 94.50 109 ASP A N 1
ATOM 856 C CA . ASP A 1 109 ? -7.967 11.366 14.601 1.00 94.50 109 ASP A CA 1
ATOM 857 C C . ASP A 1 109 ? -6.742 10.448 14.466 1.00 94.50 109 ASP A C 1
ATOM 859 O O . ASP A 1 109 ? -5.607 10.916 14.347 1.00 94.50 109 ASP A O 1
ATOM 863 N N . ALA A 1 110 ? -6.955 9.134 14.346 1.00 91.94 110 ALA A N 1
ATOM 864 C CA . ALA A 1 110 ? -5.868 8.184 14.125 1.00 91.94 110 ALA A CA 1
ATOM 865 C C . ALA A 1 110 ? -5.070 8.509 12.848 1.00 91.94 110 ALA A C 1
ATOM 867 O O . ALA A 1 110 ? -3.844 8.424 12.843 1.00 91.94 110 ALA A O 1
ATOM 868 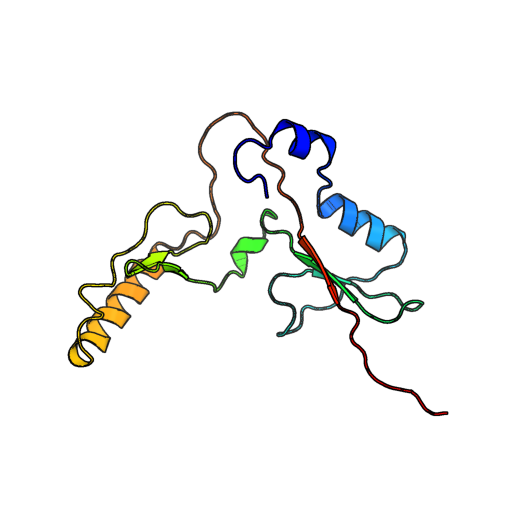N N . LEU A 1 111 ? -5.735 8.933 11.769 1.00 90.69 111 LEU A N 1
ATOM 869 C CA . LEU A 1 111 ? -5.078 9.289 10.509 1.00 90.69 111 LEU A CA 1
ATOM 870 C C . LEU A 1 111 ? -4.099 10.464 10.630 1.00 90.69 111 LEU A C 1
ATOM 872 O O . LEU A 1 111 ? -3.114 10.479 9.891 1.00 90.69 111 LEU A O 1
ATOM 876 N N . THR A 1 112 ? -4.299 11.390 11.572 1.00 89.50 112 THR A N 1
ATOM 877 C CA . THR A 1 112 ? -3.343 12.488 11.828 1.00 89.50 112 THR A CA 1
ATOM 878 C C . THR A 1 112 ? -1.977 11.977 12.301 1.00 89.50 112 THR A C 1
ATOM 880 O O . THR A 1 112 ? -0.951 12.611 12.065 1.00 89.50 112 THR A O 1
ATOM 883 N N . HIS A 1 113 ? -1.945 10.774 12.880 1.00 84.31 113 HIS A N 1
ATOM 884 C CA . HIS A 1 113 ? -0.742 10.106 13.369 1.00 84.31 113 HIS A CA 1
ATOM 885 C C . HIS A 1 113 ? -0.084 9.204 12.309 1.00 84.31 113 HIS A C 1
ATOM 887 O O . HIS A 1 113 ? 0.944 8.569 12.574 1.00 84.31 113 HIS A O 1
ATOM 893 N N . LYS A 1 114 ? -0.650 9.118 11.093 1.00 79.69 114 LYS A N 1
ATOM 894 C CA . LYS A 1 114 ? -0.082 8.323 9.999 1.00 79.69 114 LYS A CA 1
ATOM 895 C C . LYS A 1 114 ? 1.213 8.978 9.519 1.00 79.69 114 LYS A C 1
ATOM 897 O O . LYS A 1 114 ? 1.208 9.953 8.772 1.00 79.69 114 LYS A O 1
ATOM 902 N N . LYS A 1 115 ? 2.346 8.405 9.926 1.00 73.81 115 LYS A N 1
ATOM 903 C CA . LYS A 1 115 ? 3.665 8.843 9.461 1.00 73.81 115 LYS A CA 1
ATOM 904 C C . LYS A 1 115 ? 3.777 8.667 7.944 1.00 73.81 115 LYS A C 1
ATOM 906 O O . LYS A 1 115 ? 3.339 7.658 7.392 1.00 73.81 115 LYS A O 1
ATOM 911 N N . GLN A 1 116 ? 4.416 9.632 7.281 1.00 64.81 116 GLN A N 1
ATOM 912 C CA . GLN A 1 116 ? 4.677 9.580 5.836 1.00 64.81 116 GLN A CA 1
ATOM 913 C C . GLN A 1 116 ? 5.632 8.441 5.447 1.00 64.81 116 GLN A C 1
ATOM 915 O O . GLN A 1 116 ? 5.625 7.982 4.306 1.00 64.81 116 GLN A O 1
ATOM 920 N N . THR A 1 117 ? 6.442 7.967 6.394 1.00 60.59 117 THR A N 1
ATOM 921 C CA . THR A 1 117 ? 7.400 6.878 6.211 1.00 60.59 117 THR A CA 1
ATOM 922 C C . THR A 1 117 ? 7.465 6.005 7.461 1.00 60.59 117 THR A C 1
ATOM 924 O O . THR A 1 117 ? 7.234 6.457 8.586 1.00 60.59 117 THR A O 1
ATOM 927 N N . HIS A 1 118 ? 7.836 4.742 7.269 1.00 58.66 118 HIS A N 1
ATOM 928 C CA . HIS A 1 118 ? 8.336 3.926 8.369 1.00 58.66 118 HIS A CA 1
ATOM 929 C C . HIS A 1 118 ? 9.766 4.357 8.673 1.00 58.66 118 HIS A C 1
ATOM 931 O O . HIS A 1 118 ? 10.663 4.138 7.863 1.00 58.66 118 HIS A O 1
ATOM 937 N N . PHE A 1 119 ? 9.978 4.975 9.834 1.00 49.12 119 PHE A N 1
ATOM 938 C CA . PHE A 1 119 ? 11.312 5.107 10.407 1.00 49.12 119 PHE A CA 1
ATOM 939 C C . PHE A 1 119 ? 11.611 3.819 11.169 1.00 49.12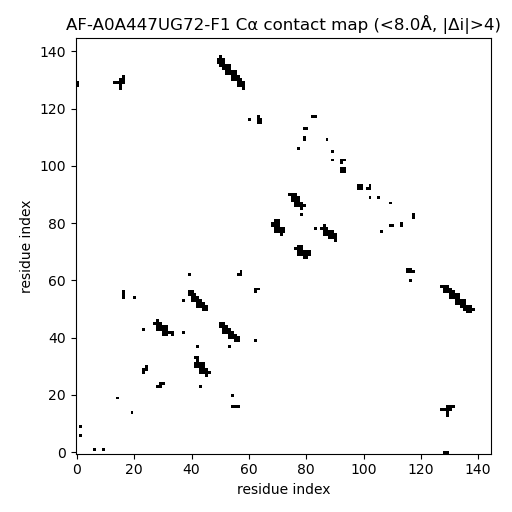 119 PHE A C 1
ATOM 941 O O . PHE A 1 119 ? 11.003 3.551 12.202 1.00 49.12 119 PHE A O 1
ATOM 948 N N . PHE A 1 120 ? 12.512 3.002 10.628 1.00 43.66 120 PHE A N 1
ATOM 949 C CA . PHE A 1 120 ? 13.089 1.880 11.357 1.00 43.66 120 PHE A CA 1
ATOM 950 C C . PHE A 1 120 ? 14.135 2.463 12.316 1.00 43.66 120 PHE A C 1
ATOM 952 O O . PHE A 1 120 ? 15.246 2.787 11.903 1.00 43.66 120 PHE A O 1
ATOM 959 N N . THR A 1 121 ? 13.764 2.706 13.571 1.00 31.31 121 THR A N 1
ATOM 960 C CA . THR A 1 121 ? 14.701 3.186 14.598 1.00 31.31 121 THR A CA 1
ATOM 961 C C . THR A 1 121 ? 15.189 2.002 15.428 1.00 31.31 121 THR A C 1
ATOM 963 O O . THR A 1 121 ? 14.486 1.595 16.348 1.00 31.31 121 THR A O 1
ATOM 966 N N . SER A 1 122 ? 16.368 1.458 15.083 1.00 33.31 122 SER A N 1
ATOM 967 C CA . SER A 1 122 ? 17.489 1.071 15.981 1.00 33.31 122 SER A CA 1
ATOM 968 C C . SER A 1 122 ? 18.403 0.001 15.351 1.00 33.31 122 SER A C 1
ATOM 970 O O . SER A 1 122 ? 17.933 -1.076 15.006 1.00 33.31 122 SER A O 1
ATOM 972 N N . GLY A 1 123 ? 19.711 0.297 15.277 1.00 31.20 123 GLY A N 1
ATOM 973 C CA . GLY A 1 123 ? 20.809 -0.689 15.226 1.00 31.20 123 GLY A CA 1
ATOM 974 C C . GLY A 1 123 ? 21.321 -1.131 13.846 1.00 31.20 123 GLY A C 1
ATOM 975 O O . GLY A 1 123 ? 20.764 -2.035 13.244 1.00 31.20 123 GLY A O 1
ATOM 976 N N . GLU A 1 124 ? 22.404 -0.505 13.371 1.00 32.19 124 GLU A N 1
ATOM 977 C CA . GLU A 1 124 ? 23.499 -1.043 12.522 1.00 32.19 124 GLU A CA 1
ATOM 978 C C . GLU A 1 124 ? 23.275 -2.003 11.330 1.00 32.19 124 GLU A C 1
ATOM 980 O O . GLU A 1 124 ? 24.253 -2.434 10.721 1.00 32.19 124 GLU A O 1
ATOM 985 N N . HIS A 1 125 ? 22.061 -2.253 10.848 1.00 33.31 125 HIS A N 1
ATOM 986 C CA . HIS A 1 125 ? 21.869 -3.063 9.643 1.00 33.31 125 HIS A CA 1
ATOM 987 C C . HIS A 1 125 ? 21.096 -2.288 8.574 1.00 33.31 125 HIS A C 1
ATOM 989 O O . HIS A 1 125 ? 19.929 -1.929 8.723 1.00 33.31 125 HIS A O 1
ATOM 995 N N . ARG A 1 126 ? 21.771 -2.007 7.448 1.00 30.23 126 ARG A N 1
ATOM 996 C CA . ARG A 1 126 ? 21.142 -1.515 6.210 1.00 30.23 126 ARG A CA 1
ATOM 997 C C . ARG A 1 126 ? 20.206 -2.606 5.691 1.00 30.23 126 ARG A C 1
ATOM 999 O O . ARG A 1 126 ? 20.592 -3.399 4.836 1.00 30.23 126 ARG A O 1
ATOM 1006 N N . HIS A 1 127 ? 18.978 -2.651 6.198 1.00 37.22 127 HIS A N 1
ATOM 1007 C CA . HIS A 1 127 ? 17.947 -3.553 5.701 1.00 37.22 127 HIS A CA 1
ATOM 1008 C C . HIS A 1 127 ? 17.468 -3.065 4.326 1.00 37.22 127 HIS A C 1
ATOM 1010 O O . HIS A 1 127 ? 16.483 -2.340 4.187 1.00 37.22 127 HIS A O 1
ATOM 1016 N N . TYR A 1 128 ? 18.205 -3.451 3.282 1.00 34.56 128 TYR A N 1
ATOM 1017 C CA . TYR A 1 128 ? 17.695 -3.477 1.917 1.00 34.56 128 TYR A CA 1
ATOM 1018 C C . TYR A 1 128 ? 16.545 -4.457 1.884 1.00 34.56 128 TYR A C 1
ATOM 1020 O O . TYR A 1 128 ? 16.730 -5.624 2.224 1.00 34.56 128 TYR A O 1
ATOM 1028 N N . ALA A 1 129 ? 15.374 -4.035 1.431 1.00 39.50 129 ALA A N 1
ATOM 1029 C CA . ALA A 1 129 ? 14.288 -4.981 1.358 1.00 39.50 129 ALA A CA 1
ATOM 1030 C C . ALA A 1 129 ? 13.557 -4.990 0.014 1.00 39.50 129 ALA A C 1
ATOM 1032 O O . ALA A 1 129 ? 13.594 -4.050 -0.782 1.00 39.50 129 ALA A O 1
ATOM 1033 N N . LYS A 1 130 ? 13.107 -6.212 -0.298 1.00 43.53 130 LYS A N 1
ATOM 1034 C CA . LYS A 1 130 ? 13.041 -6.779 -1.650 1.00 43.53 130 LYS A CA 1
ATOM 1035 C C . LYS A 1 130 ? 11.752 -6.406 -2.388 1.00 43.53 130 LYS A C 1
ATOM 1037 O O . LYS A 1 130 ? 10.726 -6.238 -1.729 1.00 43.53 130 LYS A O 1
ATOM 1042 N N . PRO A 1 131 ? 11.772 -6.386 -3.729 1.00 33.00 131 PRO A N 1
ATOM 1043 C CA . PRO A 1 131 ? 10.586 -6.340 -4.556 1.00 33.00 131 PRO A CA 1
ATOM 1044 C C . PRO A 1 131 ? 9.809 -7.660 -4.478 1.00 33.00 131 PRO A C 1
ATOM 1046 O O . PRO A 1 131 ? 10.404 -8.722 -4.301 1.00 33.00 131 PRO A O 1
ATOM 1049 N N . VAL A 1 132 ? 8.502 -7.614 -4.703 1.00 37.53 132 VAL A N 1
ATOM 1050 C CA . VAL A 1 132 ? 7.741 -8.747 -5.238 1.00 37.53 132 VAL A CA 1
ATOM 1051 C C . VAL A 1 132 ? 7.618 -8.507 -6.739 1.00 37.53 132 VAL A C 1
ATOM 1053 O O . VAL A 1 132 ? 7.091 -7.476 -7.149 1.00 37.53 132 VAL A O 1
ATOM 1056 N N . VAL A 1 133 ? 8.143 -9.422 -7.553 1.00 37.44 133 VAL A N 1
ATOM 1057 C CA . VAL A 1 133 ? 7.861 -9.447 -8.993 1.00 37.44 133 VAL A CA 1
ATOM 1058 C C . VAL A 1 133 ? 6.546 -10.199 -9.146 1.00 37.44 133 VAL A C 1
ATOM 1060 O O . VAL A 1 133 ? 6.492 -11.389 -8.842 1.00 37.44 133 VAL A O 1
ATOM 1063 N N . HIS A 1 134 ? 5.477 -9.517 -9.544 1.00 37.75 134 HIS A N 1
ATOM 1064 C CA . HIS A 1 134 ? 4.255 -10.195 -9.965 1.00 37.75 134 HIS A CA 1
ATOM 1065 C C . HIS A 1 134 ? 4.262 -10.245 -11.492 1.00 37.75 134 HIS A C 1
ATOM 1067 O O . HIS A 1 134 ? 4.363 -9.210 -12.152 1.00 37.75 134 HIS A O 1
ATOM 1073 N N . TRP A 1 135 ? 4.230 -11.457 -12.037 1.00 32.53 135 TRP A N 1
ATOM 1074 C CA . TRP A 1 135 ? 4.098 -11.704 -13.468 1.00 32.53 135 TRP A CA 1
ATOM 1075 C C . TRP A 1 135 ? 2.611 -11.827 -13.783 1.00 32.53 135 TRP A C 1
ATOM 1077 O O . TRP A 1 135 ? 1.948 -12.719 -13.253 1.00 32.53 135 TRP A O 1
ATOM 1087 N N . TRP A 1 136 ? 2.089 -10.937 -14.624 1.00 34.47 136 TRP A N 1
ATOM 1088 C CA . TRP A 1 136 ? 0.737 -11.055 -15.154 1.00 34.47 136 TRP A CA 1
ATOM 1089 C C . TRP A 1 136 ? 0.810 -11.063 -16.678 1.00 34.47 136 TRP A C 1
ATOM 1091 O O . TRP A 1 136 ? 1.245 -10.094 -17.298 1.00 34.47 136 TRP A O 1
ATOM 1101 N N . ILE A 1 137 ? 0.398 -12.172 -17.291 1.00 33.94 137 ILE A N 1
ATOM 1102 C CA . ILE A 1 137 ? 0.128 -12.206 -18.726 1.00 33.94 137 ILE A CA 1
ATOM 1103 C C . ILE A 1 137 ? -1.303 -11.702 -18.883 1.00 33.94 137 ILE A C 1
ATOM 1105 O O . ILE A 1 137 ? -2.257 -12.428 -18.600 1.00 33.94 137 ILE A O 1
ATOM 1109 N N . ALA A 1 138 ? -1.449 -10.451 -19.316 1.00 38.94 138 ALA A N 1
ATOM 1110 C CA . ALA A 1 138 ? -2.712 -9.945 -19.827 1.00 38.94 138 ALA A CA 1
ATOM 1111 C C . ALA A 1 138 ? -3.049 -10.727 -21.103 1.00 38.94 138 ALA A C 1
ATOM 1113 O O . ALA A 1 138 ? -2.590 -10.386 -22.192 1.00 38.94 138 ALA A O 1
ATOM 1114 N N . GLY A 1 139 ? -3.795 -11.821 -20.972 1.00 36.97 139 GLY A N 1
ATOM 1115 C CA . GLY A 1 139 ? -4.357 -12.527 -22.115 1.00 36.97 139 GLY A CA 1
ATOM 1116 C C . GLY A 1 139 ? -5.428 -11.664 -22.773 1.00 36.97 139 GLY A C 1
ATOM 1117 O O . GLY A 1 139 ? -6.606 -11.835 -22.482 1.00 36.97 139 GLY A O 1
ATOM 1118 N N . ASN A 1 140 ? -5.028 -10.737 -23.643 1.00 39.72 140 ASN A N 1
ATOM 1119 C CA . ASN A 1 140 ? -5.941 -10.110 -24.589 1.00 39.72 140 ASN A CA 1
ATOM 1120 C C . ASN A 1 140 ? -5.876 -10.880 -25.906 1.00 39.72 140 ASN A C 1
ATOM 1122 O O . ASN A 1 140 ? -4.806 -11.095 -26.472 1.00 39.72 140 ASN A O 1
ATOM 1126 N N . GLY A 1 141 ? -7.049 -11.363 -26.309 1.00 38.41 141 GLY A N 1
ATOM 1127 C CA . GLY A 1 141 ? -7.249 -12.341 -27.362 1.00 38.41 141 GLY A CA 1
ATOM 1128 C C . GLY A 1 141 ? -6.669 -11.965 -28.721 1.00 38.41 141 GLY A C 1
ATOM 1129 O O . GLY A 1 141 ? -6.516 -10.796 -29.064 1.00 38.41 141 GLY A O 1
ATOM 1130 N N . LEU A 1 142 ? -6.380 -13.033 -29.469 1.00 35.66 142 LEU A N 1
ATOM 1131 C CA . LEU A 1 142 ? -6.537 -13.173 -30.917 1.00 35.66 142 LEU A CA 1
ATOM 1132 C C . LEU A 1 142 ? -6.745 -11.842 -31.656 1.00 35.66 142 LEU A C 1
ATOM 1134 O O . LEU A 1 142 ? -7.872 -11.390 -31.845 1.00 35.66 142 LEU A O 1
ATOM 1138 N N . ARG A 1 143 ? -5.646 -11.252 -32.133 1.00 34.03 143 ARG A N 1
ATOM 1139 C CA . ARG A 1 143 ? -5.708 -10.444 -33.349 1.00 34.03 143 ARG A CA 1
ATOM 1140 C C . ARG A 1 143 ? -5.845 -11.414 -34.517 1.00 34.03 143 ARG A C 1
ATOM 1142 O O . ARG A 1 143 ? -4.882 -12.081 -34.883 1.00 34.03 143 ARG A O 1
ATOM 1149 N N . SER A 1 144 ? -7.071 -11.553 -35.004 1.00 36.97 144 SER A N 1
ATOM 1150 C CA . SER A 1 144 ? -7.351 -11.967 -36.373 1.00 36.97 144 SER A CA 1
ATOM 1151 C C . SER A 1 144 ? -6.946 -10.839 -37.326 1.00 36.97 144 SER A C 1
ATOM 1153 O O . SER A 1 144 ? -7.302 -9.685 -37.072 1.00 36.97 144 SER A O 1
ATOM 1155 N N . ASP A 1 145 ? -6.255 -11.258 -38.386 1.00 39.66 145 ASP A N 1
ATOM 1156 C CA . ASP A 1 145 ? -5.827 -10.558 -39.609 1.00 39.66 145 ASP A CA 1
ATOM 1157 C C . ASP A 1 145 ? -4.574 -9.664 -39.532 1.00 39.66 145 ASP A C 1
ATOM 1159 O O . ASP A 1 145 ? -4.559 -8.635 -38.815 1.00 39.66 145 ASP A O 1
#

Sequence (145 aa):
METGEGSELFQRHHISGVVLRDELLRRGWVRQIRQRSDGPAQVFCHPDFAGEIGLIMPYEKTFCASCNRLRVSSIGKLHLCLFGDGGVDLRDVLQDDTQQDALKMRIADALTHKKQTHFFTSGEHRHYAKPVVHWWIAGNGLRSD

Foldseek 3Di:
DDDPPCVVVCVVDDDALVNVVVVCVVVAWDFDDDDPPLPLWGWTDHPVDFFIKTWRQCPPPCSLQPDPDWDADPQQFIDLDPPDPDGHHCPVLPPDPVSVVVSVVSVVVVNVVNDSDDDPDDDDDPPRDHIDIDGDRPPDDDDDD

InterPro domains:
  IPR010505 Molybdenum cofactor biosynthesis protein A-like, twitch domain [PF06463] (1-119)
  IPR010505 Molybdenum cofactor biosynthesis protein A-like, twitch domain [cd21117] (59-127)
  IPR013785 Aldolase-type TIM barrel [G3DSA:3.20.20.70] (1-132)
  IPR050105 Molybdenum cofactor biosynthesis MoaA/MoaC [PTHR22960] (30-125)
  IPR058240 Radical SAM superfamily [SSF102114] (15-93)

Nearest PDB structures (foldseek):
  2fb2-assembly1_B  TM=7.105E-01  e=5.180E-02  Staphylococcus aureus
  3lc6-assembly2_A  TM=4.706E-01  e=2.748E+00  Escherichia coli O157:H7